Protein AF-A0A0F5VWF9-F1 (afdb_monomer_lite)

Radius of gyration: 14.31 Å; chains: 1; bounding box: 41×24×40 Å

Foldseek 3Di:
DEDEDPALQVLLVQVVVCVPPDYHYDDDPVQGLLLQQCVVQNADPVVRHTRHNPDDPVRVVLLVLLLVLCPVLLPPDDSVVSNLVSLLVCVVVVNRDLNNSLNNNSNVSRHRSSSVNVSVSNVVND

Secondary structure (DSSP, 8-state):
-EEE-SSHHHHHHHHHHTTTSPPEEE-BTTB--HHHHHHHT-EETTTTEEPP----HHHHHHHHHHHHTTTTTT-TTHHHHHHHHHHHHHHHTT---HHHHHHHHHHTT--HHHHHHHHHHHHTT-

Structure (mmCIF, N/CA/C/O backbone):
data_AF-A0A0F5VWF9-F1
#
_entry.id   AF-A0A0F5VWF9-F1
#
loop_
_atom_site.group_PDB
_atom_site.id
_atom_site.type_symbol
_atom_site.label_atom_id
_atom_site.label_alt_id
_atom_site.label_comp_id
_atom_site.label_asym_id
_atom_site.label_entity_id
_atom_site.label_seq_id
_atom_site.pdbx_PDB_ins_code
_atom_site.Cartn_x
_atom_site.Cartn_y
_atom_site.Cartn_z
_atom_site.occupancy
_atom_site.B_iso_or_equiv
_atom_site.auth_seq_id
_atom_site.auth_comp_id
_atom_site.auth_asym_id
_atom_site.auth_atom_id
_atom_site.pdbx_PDB_model_num
ATOM 1 N N . MET A 1 1 ? -7.585 -1.281 -23.521 1.00 43.75 1 MET A N 1
ATOM 2 C CA . MET A 1 1 ? -6.815 -2.538 -23.668 1.00 43.75 1 MET A CA 1
ATOM 3 C C . MET A 1 1 ? -7.131 -3.405 -22.459 1.00 43.75 1 MET A C 1
ATOM 5 O O . MET A 1 1 ? -7.103 -2.873 -21.358 1.00 43.75 1 MET A O 1
ATOM 9 N N . LEU A 1 2 ? -7.510 -4.672 -22.659 1.00 43.41 2 LEU A N 1
ATOM 10 C CA . LEU A 1 2 ? -7.753 -5.629 -21.571 1.00 43.41 2 LEU A CA 1
ATOM 11 C C . LEU A 1 2 ? -6.427 -6.332 -21.265 1.00 43.41 2 LEU A C 1
ATOM 13 O O . LEU A 1 2 ? -5.857 -6.940 -22.171 1.00 43.41 2 LEU A O 1
ATOM 17 N N . VAL A 1 3 ? -5.926 -6.230 -20.035 1.00 52.62 3 VAL A N 1
ATOM 18 C CA . VAL A 1 3 ? -4.694 -6.905 -19.610 1.00 52.62 3 VAL A CA 1
ATOM 19 C C . VAL A 1 3 ? -5.026 -7.817 -18.437 1.00 52.62 3 VAL A C 1
ATOM 21 O O . VAL A 1 3 ? -5.533 -7.377 -17.410 1.00 52.62 3 VAL A O 1
ATOM 24 N N . TYR A 1 4 ? -4.762 -9.111 -18.605 1.00 47.41 4 TYR A N 1
ATOM 25 C CA . TYR A 1 4 ? -4.790 -10.068 -17.505 1.00 47.41 4 TYR A CA 1
ATOM 26 C C . TYR A 1 4 ? -3.441 -10.000 -16.786 1.00 47.41 4 TYR A C 1
ATOM 28 O O . TYR A 1 4 ? -2.408 -10.278 -17.400 1.00 47.41 4 TYR A O 1
ATOM 36 N N . LEU A 1 5 ? -3.447 -9.593 -15.518 1.00 55.88 5 LEU A N 1
ATOM 37 C CA . LEU A 1 5 ? -2.240 -9.343 -14.736 1.00 55.88 5 LEU A CA 1
ATOM 38 C C . LEU A 1 5 ? -2.205 -10.281 -13.527 1.00 55.88 5 LEU A C 1
ATOM 40 O O . LEU A 1 5 ? -2.944 -10.068 -12.572 1.00 55.88 5 LEU A O 1
ATOM 44 N N . PRO A 1 6 ? -1.374 -11.335 -13.562 1.00 54.16 6 PRO A N 1
ATOM 45 C CA . PRO A 1 6 ? -1.244 -12.264 -12.448 1.00 54.16 6 PRO A CA 1
ATOM 46 C C . PRO A 1 6 ? -0.369 -11.733 -11.301 1.00 54.16 6 PRO A C 1
ATOM 48 O O . PRO A 1 6 ? -0.312 -12.402 -10.279 1.00 54.16 6 PRO A O 1
ATOM 51 N N . ASP A 1 7 ? 0.332 -10.599 -11.464 1.00 65.06 7 ASP A N 1
ATOM 52 C CA . ASP A 1 7 ? 1.187 -10.006 -10.428 1.00 65.06 7 ASP A CA 1
ATOM 53 C C . ASP A 1 7 ? 1.388 -8.479 -10.600 1.00 65.06 7 ASP A C 1
ATOM 55 O O . ASP A 1 7 ? 1.173 -7.906 -11.674 1.00 65.06 7 ASP A O 1
ATOM 59 N N . TYR A 1 8 ? 1.858 -7.812 -9.537 1.00 65.00 8 TYR A N 1
ATOM 60 C CA . TYR A 1 8 ? 2.136 -6.366 -9.522 1.00 65.00 8 TYR A CA 1
ATOM 61 C C . TYR A 1 8 ? 3.284 -5.923 -10.451 1.00 65.00 8 TYR A C 1
ATOM 63 O O . TYR A 1 8 ? 3.392 -4.741 -10.784 1.00 65.00 8 TYR A O 1
ATOM 71 N N . LYS A 1 9 ? 4.168 -6.834 -10.884 1.00 64.88 9 LYS A N 1
ATOM 72 C CA . LYS A 1 9 ? 5.299 -6.495 -11.762 1.00 64.88 9 LYS A CA 1
ATOM 73 C C . LYS A 1 9 ? 4.825 -6.226 -13.183 1.00 64.88 9 LYS A C 1
ATOM 75 O O . LYS A 1 9 ? 5.316 -5.301 -13.830 1.00 64.88 9 LYS A O 1
ATOM 80 N N . LEU A 1 10 ? 3.856 -7.003 -13.652 1.00 64.81 10 LEU A N 1
ATOM 81 C CA . LEU A 1 10 ? 3.247 -6.828 -14.966 1.00 64.81 10 LEU A CA 1
ATO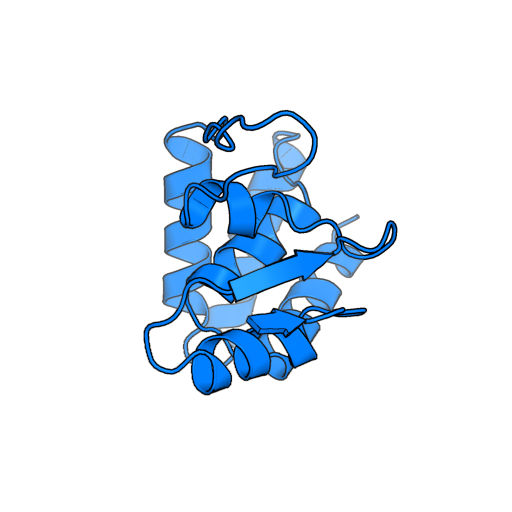M 82 C C . LEU A 1 10 ? 2.323 -5.597 -15.016 1.00 64.81 10 LEU A C 1
ATOM 84 O O . LEU A 1 10 ? 2.110 -5.028 -16.085 1.00 64.81 10 LEU A O 1
ATOM 88 N N . MET A 1 11 ? 1.829 -5.141 -13.865 1.00 67.06 11 MET A N 1
ATOM 89 C CA . MET A 1 11 ? 0.929 -3.993 -13.752 1.00 67.06 11 MET A CA 1
ATOM 90 C C . MET A 1 11 ? 1.596 -2.656 -14.087 1.00 67.06 11 MET A C 1
ATOM 92 O O . MET A 1 11 ? 1.055 -1.874 -14.869 1.00 67.06 11 MET A O 1
ATOM 96 N N . GLY A 1 12 ? 2.820 -2.428 -13.597 1.00 63.56 12 GLY A N 1
ATOM 97 C CA . GLY A 1 12 ? 3.608 -1.256 -13.998 1.00 63.56 12 GLY A CA 1
ATOM 98 C C . GLY A 1 12 ? 3.835 -1.205 -15.515 1.00 63.56 12 GLY A C 1
ATOM 99 O O . GLY A 1 12 ? 3.697 -0.152 -16.131 1.00 63.56 12 GLY A O 1
ATOM 100 N N . MET A 1 13 ? 4.076 -2.364 -16.140 1.00 64.19 13 MET A N 1
ATOM 101 C CA . MET A 1 13 ? 4.223 -2.456 -17.596 1.00 64.19 13 MET A CA 1
ATOM 102 C C . MET A 1 13 ? 2.913 -2.150 -18.330 1.00 64.19 13 MET A C 1
ATOM 104 O O . MET A 1 13 ? 2.925 -1.428 -19.323 1.00 64.19 13 MET A O 1
ATOM 108 N N . ALA A 1 14 ? 1.777 -2.673 -17.860 1.00 64.56 14 ALA A N 1
ATOM 109 C CA . ALA A 1 14 ? 0.476 -2.441 -18.488 1.00 64.56 14 ALA A CA 1
ATOM 110 C C . ALA A 1 14 ? 0.089 -0.955 -18.509 1.00 64.56 14 ALA A C 1
ATOM 112 O O . ALA A 1 14 ? -0.427 -0.475 -19.522 1.00 64.56 14 ALA A O 1
ATOM 113 N N . ALA A 1 15 ? 0.386 -0.225 -17.430 1.00 64.38 15 ALA A N 1
ATOM 114 C CA . ALA A 1 15 ? 0.163 1.215 -17.352 1.00 64.38 15 ALA A CA 1
ATOM 115 C C . ALA A 1 15 ? 0.987 1.988 -18.400 1.00 64.38 15 ALA A C 1
ATOM 117 O O . ALA A 1 15 ? 0.454 2.884 -19.058 1.00 64.38 15 ALA A O 1
ATOM 118 N N . ASP A 1 16 ? 2.250 1.609 -18.610 1.00 65.25 16 ASP A N 1
ATOM 119 C CA . ASP A 1 16 ? 3.112 2.220 -19.629 1.00 65.25 16 ASP A CA 1
ATOM 120 C C . ASP A 1 16 ? 2.653 1.875 -21.060 1.00 65.25 16 ASP A C 1
ATOM 122 O O . ASP A 1 16 ? 2.650 2.735 -21.945 1.00 65.25 16 ASP A O 1
ATOM 126 N N . TYR A 1 17 ? 2.186 0.642 -21.294 1.00 62.56 17 TYR A N 1
ATOM 127 C CA . TYR A 1 17 ? 1.664 0.209 -22.597 1.00 62.56 17 TYR A CA 1
ATOM 128 C C . TYR A 1 17 ? 0.315 0.831 -22.968 1.00 62.56 17 TYR A C 1
ATOM 130 O O . TYR A 1 17 ? -0.008 0.914 -24.153 1.00 62.56 17 TYR A O 1
ATOM 138 N N . ALA A 1 18 ? -0.476 1.281 -21.992 1.00 61.12 18 ALA A N 1
ATOM 139 C CA . ALA A 1 18 ? -1.804 1.822 -22.254 1.00 61.12 18 ALA A CA 1
ATOM 140 C C . ALA A 1 18 ? -1.782 3.160 -23.023 1.00 61.12 18 ALA A C 1
ATOM 142 O O . ALA A 1 18 ? -2.813 3.527 -23.585 1.00 61.12 18 ALA A O 1
ATOM 143 N N . GLN A 1 19 ? -0.643 3.873 -23.084 1.00 59.06 19 GLN A N 1
ATOM 144 C CA . GLN A 1 19 ? -0.418 5.088 -23.898 1.00 59.06 19 GLN A CA 1
ATOM 145 C C . GLN A 1 19 ? -1.596 6.096 -23.892 1.00 59.06 19 GLN A C 1
ATOM 147 O O . GLN A 1 19 ? -1.948 6.667 -24.921 1.00 59.06 19 GLN A O 1
ATOM 152 N N . GLY A 1 20 ? -2.237 6.309 -22.736 1.00 55.75 20 GLY A N 1
ATOM 153 C CA . GLY A 1 20 ? -3.373 7.236 -22.585 1.00 55.75 20 GLY A CA 1
ATOM 154 C C . GLY A 1 20 ? -4.772 6.627 -22.772 1.00 55.75 20 GLY A C 1
ATOM 155 O O . GLY A 1 20 ? -5.766 7.336 -22.648 1.00 55.75 20 GLY A O 1
ATOM 156 N N . SER A 1 21 ? -4.877 5.322 -23.021 1.00 56.50 21 SER A N 1
ATOM 157 C CA . SER A 1 21 ? -6.134 4.564 -22.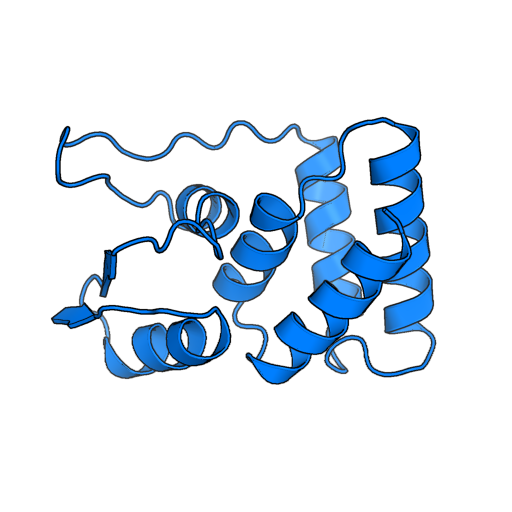953 1.00 56.50 21 SER A CA 1
ATOM 158 C C . SER A 1 21 ? -6.419 4.105 -21.519 1.00 56.50 21 SER A C 1
ATOM 160 O O . SER A 1 21 ? -5.484 3.848 -20.765 1.00 56.50 21 SER A O 1
ATOM 162 N N . SER A 1 22 ? -7.690 3.917 -21.139 1.00 60.03 22 SER A N 1
ATOM 163 C CA . SER A 1 22 ? -8.021 3.287 -19.849 1.00 60.03 22 SER A CA 1
ATOM 164 C C . SER A 1 22 ? -7.596 1.808 -19.845 1.00 60.03 22 SER A C 1
ATOM 166 O O . SER A 1 22 ? -8.089 1.036 -20.685 1.00 60.03 22 SER A O 1
ATOM 168 N N . PRO A 1 23 ? -6.690 1.390 -18.941 1.00 65.00 23 PRO A N 1
ATOM 169 C CA . PRO A 1 23 ? -6.404 -0.021 -18.729 1.00 65.00 23 PRO A CA 1
ATOM 170 C C . PRO A 1 23 ? -7.627 -0.700 -18.103 1.00 65.00 23 PRO A C 1
ATOM 172 O O . PRO A 1 23 ? -8.358 -0.097 -17.317 1.00 65.00 23 PRO A O 1
ATOM 175 N N . VAL A 1 24 ? -7.866 -1.952 -18.484 1.00 60.78 24 VAL A N 1
ATOM 176 C CA . VAL A 1 24 ? -8.850 -2.820 -17.832 1.00 60.78 24 VAL A CA 1
ATOM 177 C C . VAL A 1 24 ? -8.101 -4.024 -17.298 1.00 60.78 24 VAL A C 1
ATOM 179 O O . VAL A 1 24 ? -7.417 -4.705 -18.065 1.00 60.78 24 VAL A O 1
ATOM 182 N N . GLU A 1 25 ? -8.250 -4.272 -16.003 1.0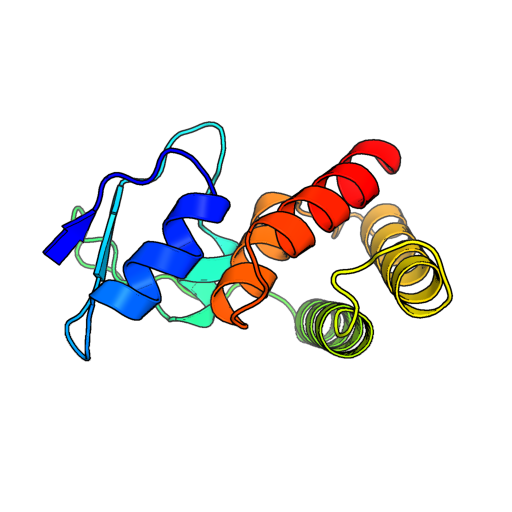0 65.06 25 GLU A N 1
ATOM 183 C CA . GLU A 1 25 ? -7.487 -5.278 -15.274 1.00 65.06 25 GLU A CA 1
ATOM 184 C C . GLU A 1 25 ? -8.421 -6.338 -14.693 1.00 65.06 25 GLU A C 1
ATOM 186 O O . GLU A 1 25 ? -9.540 -6.046 -14.263 1.00 65.06 25 GLU A O 1
ATOM 191 N N . VAL A 1 26 ? -7.961 -7.586 -14.718 1.00 62.81 26 VAL A N 1
ATOM 192 C CA . VAL A 1 26 ? -8.650 -8.719 -14.099 1.00 62.81 26 VAL A CA 1
ATOM 193 C C . VAL A 1 26 ? -7.859 -9.107 -12.861 1.00 62.81 26 VAL A C 1
ATOM 195 O O . VAL A 1 26 ? -6.726 -9.568 -12.972 1.00 62.81 26 VAL A O 1
ATOM 198 N N . GLU A 1 27 ? -8.465 -8.900 -11.697 1.00 62.06 27 GLU A N 1
ATOM 199 C CA . GLU A 1 27 ? -7.873 -9.213 -10.400 1.00 62.06 27 GLU A CA 1
ATOM 200 C C . GLU A 1 27 ? -7.709 -10.730 -10.226 1.00 62.06 27 GLU A C 1
ATOM 202 O O . GLU A 1 27 ? -8.645 -11.509 -10.434 1.00 62.06 27 GLU A O 1
ATOM 207 N N . HIS A 1 28 ? -6.514 -11.155 -9.819 1.00 64.12 28 HIS A N 1
ATOM 208 C CA . HIS A 1 28 ? -6.265 -12.520 -9.377 1.00 64.12 28 HIS A CA 1
ATOM 209 C C . HIS A 1 28 ? -6.373 -12.591 -7.848 1.00 64.12 28 HIS A C 1
ATOM 211 O O . HIS A 1 28 ? -5.903 -11.706 -7.141 1.00 64.12 28 HIS A O 1
ATOM 217 N N . ARG A 1 29 ? -6.948 -13.677 -7.311 1.00 61.03 29 ARG A N 1
ATOM 218 C CA . ARG A 1 29 ? -7.252 -13.822 -5.870 1.00 61.03 29 ARG A CA 1
ATOM 219 C C . ARG A 1 29 ? -6.044 -13.615 -4.944 1.00 61.03 29 ARG A C 1
ATOM 221 O O . ARG A 1 29 ? -6.225 -13.254 -3.787 1.00 61.03 29 ARG A O 1
ATOM 228 N N . MET A 1 30 ? -4.843 -13.910 -5.435 1.00 61.28 30 MET A N 1
ATOM 229 C CA . MET A 1 30 ? -3.602 -13.840 -4.655 1.00 61.28 30 MET A CA 1
ATOM 230 C C . MET A 1 30 ? -2.983 -12.440 -4.610 1.00 61.28 30 MET A C 1
ATOM 232 O O . MET A 1 30 ? -2.194 -12.171 -3.707 1.00 61.28 30 MET A O 1
ATOM 236 N N . ASP A 1 31 ? -3.374 -11.549 -5.521 1.00 66.88 31 ASP A N 1
ATOM 237 C CA . ASP A 1 31 ? -2.800 -10.211 -5.654 1.00 66.88 31 ASP A CA 1
ATOM 238 C C . ASP A 1 31 ? -3.932 -9.190 -5.790 1.00 66.88 31 ASP A C 1
ATOM 240 O O . ASP A 1 31 ? -4.184 -8.679 -6.885 1.00 66.88 31 ASP A O 1
ATOM 244 N N . PRO A 1 32 ? -4.667 -8.920 -4.692 1.00 74.00 32 PRO A N 1
ATOM 245 C CA . PRO A 1 32 ? -5.796 -8.017 -4.758 1.00 74.00 32 PRO A CA 1
ATOM 246 C C . PRO A 1 32 ? -5.336 -6.602 -5.119 1.00 74.00 32 PRO A C 1
ATOM 248 O O . PRO A 1 32 ? -4.337 -6.092 -4.600 1.00 74.00 32 PRO A O 1
ATOM 251 N N . LEU A 1 33 ? -6.078 -5.946 -6.004 1.00 80.00 33 LEU A N 1
ATOM 252 C CA . LEU A 1 33 ? -5.718 -4.649 -6.584 1.00 80.00 33 LEU A CA 1
ATOM 253 C C . LEU A 1 33 ? -6.436 -3.483 -5.902 1.00 80.00 33 LEU A C 1
ATOM 255 O O . LEU A 1 33 ? -6.421 -2.361 -6.405 1.00 80.00 33 LEU A O 1
ATOM 259 N N . ILE A 1 34 ? -7.044 -3.727 -4.739 1.00 88.12 34 ILE A N 1
ATOM 260 C CA . ILE A 1 34 ? -7.895 -2.758 -4.046 1.00 88.12 34 ILE A CA 1
ATOM 261 C C . ILE A 1 34 ? -7.183 -1.429 -3.760 1.00 88.12 34 ILE A C 1
ATOM 263 O O . ILE A 1 34 ? -7.750 -0.371 -4.020 1.00 88.12 34 ILE A O 1
ATOM 267 N N . GLY A 1 35 ? -5.915 -1.464 -3.334 1.00 89.44 35 GLY A N 1
ATOM 268 C CA . GLY A 1 35 ? -5.133 -0.252 -3.082 1.00 89.44 35 GLY A CA 1
ATOM 269 C C . GLY A 1 35 ? -4.905 0.590 -4.334 1.00 89.44 35 GLY A C 1
ATOM 270 O O . GLY A 1 35 ? -4.993 1.811 -4.282 1.00 89.44 35 GLY A O 1
ATOM 271 N N . TRP A 1 36 ? -4.666 -0.053 -5.480 1.00 90.25 36 TRP A N 1
ATOM 272 C CA . TRP A 1 36 ? -4.552 0.658 -6.752 1.00 90.25 36 TRP A CA 1
ATOM 273 C C . TRP A 1 36 ? -5.905 1.195 -7.203 1.00 90.25 36 TRP A C 1
ATOM 275 O O . TRP A 1 36 ? -6.011 2.348 -7.609 1.00 90.25 36 TRP A O 1
ATOM 285 N N . ALA A 1 37 ? -6.946 0.368 -7.094 1.00 89.62 37 ALA A N 1
ATOM 286 C CA . ALA A 1 37 ? -8.293 0.724 -7.499 1.00 89.62 37 ALA A CA 1
ATOM 287 C C . ALA A 1 37 ? -8.811 1.951 -6.732 1.00 89.62 37 ALA A C 1
ATOM 289 O O . ALA A 1 37 ? -9.453 2.806 -7.338 1.00 89.62 37 ALA A O 1
ATOM 290 N N . MET A 1 38 ? -8.490 2.063 -5.438 1.00 93.00 38 MET A N 1
ATOM 291 C CA . MET A 1 38 ? -8.757 3.255 -4.629 1.00 93.00 38 MET A CA 1
ATOM 292 C C . MET A 1 38 ? -7.980 4.478 -5.137 1.00 93.00 38 MET A C 1
ATOM 294 O O . MET A 1 38 ? -8.584 5.524 -5.347 1.00 93.00 38 MET A O 1
ATOM 298 N N . GLU A 1 39 ? -6.674 4.347 -5.399 1.00 92.44 39 GLU A N 1
ATOM 299 C CA . GLU A 1 39 ? -5.830 5.458 -5.880 1.00 92.44 39 GLU A CA 1
ATOM 300 C C . GLU A 1 39 ? -6.276 6.032 -7.228 1.00 92.44 39 GLU A C 1
ATOM 302 O O . GLU A 1 39 ? -6.253 7.246 -7.422 1.00 92.44 39 GLU A O 1
ATOM 307 N N . VAL A 1 40 ? -6.671 5.178 -8.178 1.00 86.31 40 VAL A N 1
ATOM 308 C CA . VAL A 1 40 ? -7.047 5.629 -9.530 1.00 86.31 40 VAL A CA 1
ATOM 309 C C . VAL A 1 40 ? -8.553 5.826 -9.710 1.00 86.31 40 VAL A C 1
ATOM 311 O O . VAL A 1 40 ? -8.994 6.172 -10.807 1.00 86.31 40 VAL A O 1
ATOM 314 N N . GLY A 1 41 ? -9.356 5.576 -8.669 1.00 87.25 41 GLY A N 1
ATOM 315 C CA . GLY A 1 41 ? -10.818 5.580 -8.760 1.00 87.25 41 GLY A CA 1
ATOM 316 C C . GLY A 1 41 ? -11.341 4.580 -9.796 1.00 87.25 41 GLY A C 1
ATOM 317 O O . GLY A 1 41 ? -12.250 4.899 -10.572 1.00 87.25 41 GLY A O 1
ATOM 318 N N . ALA A 1 42 ? -10.729 3.391 -9.856 1.00 85.38 42 ALA A N 1
ATOM 319 C CA . ALA A 1 42 ? -11.022 2.381 -10.867 1.00 85.38 42 ALA A CA 1
ATOM 320 C C . ALA A 1 42 ? -12.511 2.023 -10.871 1.00 85.38 42 ALA A C 1
ATOM 322 O O . ALA A 1 42 ? -13.166 1.980 -9.832 1.00 85.38 42 ALA A O 1
ATOM 323 N N . ARG A 1 43 ? -13.059 1.744 -12.055 1.00 84.56 43 ARG A N 1
ATOM 324 C CA . ARG A 1 43 ? -14.452 1.314 -12.201 1.00 84.56 43 ARG A CA 1
ATOM 325 C C . ARG A 1 43 ? -14.532 -0.201 -12.306 1.00 84.56 43 ARG A C 1
ATOM 327 O O . ARG A 1 43 ? -13.963 -0.789 -13.223 1.00 84.56 43 ARG A O 1
ATOM 334 N N . ASN A 1 44 ? -15.310 -0.817 -11.426 1.00 80.88 44 ASN A N 1
ATOM 335 C CA . ASN A 1 44 ? -15.702 -2.209 -11.552 1.00 80.88 44 ASN A CA 1
ATOM 336 C C . ASN A 1 44 ? -16.708 -2.347 -12.703 1.00 80.88 44 ASN A C 1
ATOM 338 O O . ASN A 1 44 ? -17.829 -1.848 -12.629 1.00 80.88 44 ASN A O 1
ATOM 342 N N . LEU A 1 45 ? -16.313 -3.033 -13.775 1.00 80.56 45 LEU A N 1
ATOM 343 C CA . LEU A 1 45 ? -17.134 -3.170 -14.981 1.00 80.56 45 LEU A CA 1
ATOM 344 C C . LEU A 1 45 ? -18.279 -4.184 -14.845 1.00 80.56 45 LEU A C 1
ATOM 346 O O . LEU A 1 45 ? -19.198 -4.151 -15.657 1.00 80.56 45 LEU A O 1
ATOM 350 N N . LEU A 1 46 ? -18.247 -5.067 -13.840 1.00 80.81 46 LEU A N 1
ATOM 351 C CA . LEU A 1 46 ? -19.311 -6.053 -13.618 1.00 80.81 46 LEU A CA 1
ATOM 352 C C . LEU A 1 46 ? -20.560 -5.413 -13.008 1.00 80.81 46 LEU A C 1
ATOM 354 O O . LEU A 1 46 ? -21.676 -5.796 -13.345 1.00 80.81 46 LEU A O 1
ATOM 358 N N . ILE A 1 47 ? -20.359 -4.438 -12.120 1.00 83.50 47 ILE A N 1
ATOM 359 C CA . ILE A 1 47 ? -21.436 -3.741 -11.400 1.00 83.50 47 ILE A CA 1
ATOM 360 C C . ILE A 1 47 ? -21.556 -2.260 -11.789 1.00 83.50 47 ILE A C 1
ATOM 362 O O . ILE A 1 47 ? -22.493 -1.589 -11.376 1.00 83.50 47 ILE A O 1
ATOM 366 N N . ASN A 1 48 ? -20.645 -1.762 -12.632 1.00 83.19 48 ASN A N 1
ATOM 367 C CA . ASN A 1 48 ? -20.572 -0.379 -13.109 1.00 83.19 48 ASN A CA 1
ATOM 368 C C . ASN A 1 48 ? -20.440 0.672 -11.986 1.00 83.19 48 ASN A C 1
ATOM 370 O O . ASN A 1 48 ? -20.915 1.800 -12.116 1.00 83.19 48 ASN A O 1
ATOM 374 N N . GLU A 1 49 ? -19.749 0.317 -10.904 1.00 87.94 49 GLU A N 1
ATOM 375 C CA . GLU A 1 49 ? -19.481 1.204 -9.768 1.00 87.94 49 GLU A CA 1
ATOM 376 C C . GLU A 1 49 ? -17.999 1.572 -9.702 1.00 87.94 49 GLU A C 1
ATOM 378 O O . GLU A 1 49 ? -17.125 0.772 -10.041 1.00 87.94 49 GLU A O 1
ATOM 383 N N . SER A 1 50 ? -17.708 2.801 -9.282 1.00 88.94 50 SER A N 1
ATOM 384 C CA . SER A 1 50 ? -16.340 3.237 -9.004 1.00 88.94 50 SER A CA 1
ATOM 385 C C . SER A 1 50 ? -15.913 2.790 -7.610 1.00 88.94 50 SER A C 1
ATOM 387 O O . SER A 1 50 ? -16.694 2.876 -6.663 1.00 88.94 50 SER A O 1
ATOM 389 N N . THR A 1 51 ? -14.665 2.351 -7.482 1.00 89.81 51 THR A N 1
ATOM 390 C CA . THR A 1 51 ? -14.059 2.021 -6.196 1.00 89.81 51 THR A CA 1
ATOM 391 C C . THR A 1 51 ? -13.974 3.277 -5.341 1.00 89.81 51 THR A C 1
ATOM 393 O O . THR A 1 51 ? -13.385 4.281 -5.741 1.00 89.81 51 THR A O 1
ATOM 396 N N . VAL A 1 52 ? -14.584 3.213 -4.160 1.00 91.75 52 VAL A N 1
ATOM 397 C CA . VAL A 1 52 ? -14.515 4.271 -3.153 1.00 91.75 52 VAL A CA 1
ATOM 398 C C . VAL A 1 52 ? -13.219 4.115 -2.370 1.00 91.75 52 VAL A C 1
ATOM 400 O O . VAL A 1 52 ? -12.880 3.010 -1.946 1.00 91.75 52 VAL A O 1
ATOM 403 N N . ASP A 1 53 ? -12.512 5.221 -2.152 1.00 93.12 53 ASP A N 1
ATOM 404 C CA . ASP A 1 53 ? -11.395 5.240 -1.216 1.00 93.12 53 ASP A CA 1
ATOM 405 C C . ASP A 1 53 ? -11.928 5.200 0.220 1.00 93.12 53 ASP A C 1
ATOM 407 O O . ASP A 1 53 ? -12.592 6.131 0.679 1.00 93.12 53 ASP A O 1
ATOM 411 N N . THR A 1 54 ? -11.677 4.094 0.917 1.00 94.38 54 THR A N 1
ATOM 412 C CA . THR A 1 54 ? -12.109 3.894 2.306 1.00 94.38 54 THR A CA 1
ATOM 413 C C . THR A 1 54 ? -10.996 4.169 3.312 1.00 94.38 54 THR A C 1
ATOM 415 O O . THR A 1 54 ? -11.201 3.950 4.506 1.00 94.38 54 THR A O 1
ATOM 418 N N . ARG A 1 55 ? -9.816 4.607 2.855 1.00 95.00 55 ARG A N 1
ATOM 419 C CA . ARG A 1 55 ? -8.666 4.859 3.724 1.00 95.00 55 ARG A CA 1
ATOM 420 C C . ARG A 1 55 ? -8.860 6.148 4.506 1.00 95.00 55 ARG A C 1
ATOM 422 O O . ARG A 1 55 ? -9.337 7.167 4.011 1.00 95.00 55 ARG A O 1
ATOM 429 N N . THR A 1 56 ? -8.457 6.100 5.760 1.00 95.94 56 THR A N 1
ATOM 430 C CA . THR A 1 56 ? -8.436 7.244 6.664 1.00 95.94 56 THR A CA 1
ATOM 431 C C . THR A 1 56 ? -7.311 8.214 6.303 1.00 95.94 56 THR A C 1
ATOM 433 O O . THR A 1 56 ? -6.325 7.860 5.656 1.00 95.94 56 THR A O 1
ATOM 436 N N . ALA A 1 57 ? -7.412 9.457 6.778 1.00 95.75 57 ALA A N 1
ATOM 437 C CA . ALA A 1 57 ? -6.370 10.460 6.555 1.00 95.75 57 ALA A CA 1
ATOM 438 C C . ALA A 1 57 ? -4.999 10.046 7.131 1.00 95.75 57 ALA A C 1
ATOM 440 O O . ALA A 1 57 ? -3.962 10.384 6.557 1.00 95.75 57 ALA A O 1
ATOM 441 N N . SER A 1 58 ? -4.980 9.300 8.243 1.00 95.00 58 SER A N 1
ATOM 442 C CA . SER A 1 58 ? -3.742 8.756 8.812 1.00 95.00 58 SER A CA 1
ATOM 443 C C . SER A 1 58 ? -3.140 7.675 7.919 1.00 95.00 58 SER A C 1
ATOM 445 O O . SER A 1 58 ? -1.950 7.729 7.642 1.00 95.00 58 SER A O 1
ATOM 447 N N . GLU A 1 59 ? -3.947 6.751 7.389 1.00 96.38 59 GLU A N 1
ATOM 448 C CA . GLU A 1 59 ? -3.467 5.742 6.432 1.00 96.38 59 GLU A CA 1
ATOM 449 C C . GLU A 1 59 ? -2.907 6.382 5.163 1.00 96.38 59 GLU A C 1
ATOM 451 O O . GLU A 1 59 ? -1.843 5.984 4.702 1.00 96.38 59 GLU A O 1
ATOM 456 N N . LEU A 1 60 ? -3.566 7.412 4.625 1.00 97.25 60 LEU A N 1
ATOM 457 C CA . LEU A 1 60 ? -3.046 8.152 3.472 1.00 97.25 60 LEU A CA 1
ATOM 458 C C . LEU A 1 60 ? -1.709 8.841 3.785 1.00 97.25 60 LEU A C 1
ATOM 460 O O . LEU A 1 60 ? -0.803 8.828 2.954 1.00 97.25 60 LEU A O 1
ATOM 464 N N . THR A 1 61 ? -1.563 9.400 4.990 1.00 97.94 61 THR A N 1
ATOM 465 C CA . THR A 1 61 ? -0.305 10.018 5.441 1.00 97.94 61 THR A CA 1
ATOM 466 C C . THR A 1 61 ? 0.818 8.984 5.545 1.00 97.94 61 THR A C 1
ATOM 468 O O . THR A 1 61 ? 1.923 9.226 5.059 1.00 97.94 61 THR A O 1
ATOM 471 N N . ASP A 1 62 ? 0.532 7.815 6.118 1.00 97.94 62 ASP A N 1
ATOM 472 C CA . ASP A 1 62 ? 1.497 6.719 6.242 1.00 97.94 62 ASP A CA 1
ATOM 473 C C . ASP A 1 62 ? 1.918 6.179 4.869 1.00 97.94 62 ASP A C 1
ATOM 475 O O . ASP A 1 62 ? 3.104 5.967 4.612 1.00 97.94 62 ASP A O 1
ATOM 479 N N . LEU A 1 63 ? 0.960 6.004 3.953 1.00 97.88 63 LEU A N 1
ATOM 480 C CA . LEU A 1 63 ? 1.219 5.563 2.582 1.00 97.88 63 LEU A CA 1
ATOM 481 C C . LEU A 1 63 ? 2.077 6.572 1.812 1.00 97.88 63 LEU A C 1
ATOM 483 O O . LEU A 1 63 ? 2.997 6.173 1.097 1.00 97.88 63 LEU A O 1
ATOM 487 N N . GLU A 1 64 ? 1.828 7.871 1.975 1.00 97.94 64 GLU A N 1
ATOM 488 C CA . GLU A 1 64 ? 2.655 8.911 1.360 1.00 97.94 64 GLU A CA 1
ATOM 489 C C . GLU A 1 64 ? 4.074 8.924 1.944 1.00 97.94 64 GLU A C 1
ATOM 491 O O . GLU A 1 64 ? 5.057 9.056 1.213 1.00 97.94 64 GLU A O 1
ATOM 496 N N . PHE A 1 65 ? 4.211 8.697 3.252 1.00 97.75 65 PHE A N 1
ATOM 497 C CA . PHE A 1 65 ? 5.518 8.558 3.885 1.00 97.75 65 PHE A CA 1
ATOM 498 C C . PHE A 1 65 ? 6.283 7.335 3.356 1.00 97.75 65 PHE A C 1
ATOM 500 O O . PHE A 1 65 ? 7.472 7.436 3.036 1.00 97.75 65 PHE A O 1
ATOM 507 N N . ILE A 1 66 ? 5.613 6.190 3.207 1.00 97.62 66 ILE A N 1
ATOM 508 C CA . ILE A 1 66 ? 6.193 4.979 2.607 1.00 97.62 66 ILE A CA 1
ATOM 509 C C . ILE A 1 66 ? 6.625 5.254 1.162 1.00 97.62 66 ILE A C 1
ATOM 511 O O . ILE A 1 66 ? 7.742 4.887 0.789 1.00 97.62 66 ILE A O 1
ATOM 515 N N . HIS A 1 67 ? 5.790 5.945 0.377 1.00 97.31 67 HIS A N 1
ATOM 516 C CA . HIS A 1 67 ? 6.101 6.349 -0.994 1.00 97.31 67 HIS A CA 1
ATOM 517 C C . HIS A 1 67 ? 7.369 7.208 -1.065 1.00 97.31 67 HIS A C 1
ATOM 519 O O . HIS A 1 67 ? 8.288 6.870 -1.814 1.00 97.31 67 HIS A O 1
ATOM 525 N N . ALA A 1 68 ? 7.455 8.263 -0.249 1.00 95.88 68 ALA A N 1
ATOM 526 C CA . ALA A 1 68 ? 8.594 9.181 -0.224 1.00 95.88 68 ALA A CA 1
ATOM 527 C C . ALA A 1 68 ? 9.914 8.493 0.175 1.00 95.88 68 ALA A C 1
ATOM 529 O O . ALA A 1 68 ? 10.991 8.881 -0.281 1.00 95.88 68 ALA A O 1
ATOM 530 N N . ASN A 1 69 ?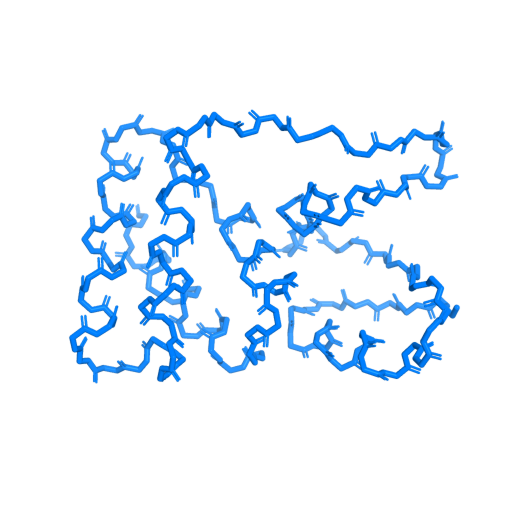 9.840 7.441 0.997 1.00 95.94 69 ASN A N 1
ATOM 531 C CA . ASN A 1 69 ? 10.994 6.629 1.392 1.00 95.94 69 ASN A CA 1
ATOM 532 C C . ASN A 1 69 ? 11.309 5.483 0.406 1.00 95.94 69 ASN A C 1
ATOM 534 O O . ASN A 1 69 ? 12.280 4.754 0.607 1.00 95.94 69 ASN A O 1
ATOM 538 N N . GLY A 1 70 ? 10.534 5.338 -0.673 1.00 92.25 70 GLY A N 1
ATOM 539 C CA . GLY A 1 70 ? 10.676 4.286 -1.682 1.00 92.25 70 GLY A CA 1
ATOM 540 C C . GLY A 1 70 ? 11.597 4.615 -2.858 1.00 92.25 70 GLY A C 1
ATOM 541 O O . GLY A 1 70 ? 11.694 3.814 -3.782 1.00 92.25 70 GLY A O 1
ATOM 542 N N . ASN A 1 71 ? 12.290 5.759 -2.861 1.00 87.94 71 ASN A N 1
ATOM 543 C CA . ASN A 1 71 ? 13.095 6.221 -4.010 1.00 87.94 71 ASN A CA 1
ATOM 544 C C . ASN A 1 71 ? 14.196 5.238 -4.454 1.00 87.94 71 ASN A C 1
ATOM 546 O O . ASN A 1 71 ? 14.605 5.243 -5.611 1.00 87.94 71 ASN A O 1
ATOM 550 N N . ASN A 1 72 ? 14.682 4.390 -3.544 1.00 88.25 72 ASN A N 1
ATOM 551 C CA . ASN A 1 72 ? 15.657 3.333 -3.829 1.00 88.25 72 ASN A CA 1
ATOM 552 C C . ASN A 1 72 ? 15.007 1.941 -3.980 1.00 88.25 72 ASN A C 1
ATOM 554 O O . ASN A 1 72 ? 15.689 0.925 -3.855 1.00 88.25 72 ASN A O 1
ATOM 558 N N . GLY A 1 73 ? 13.687 1.889 -4.167 1.00 90.94 73 GLY A N 1
ATOM 559 C CA . GLY A 1 73 ? 12.900 0.662 -4.224 1.00 90.94 73 GLY A CA 1
ATOM 560 C C . GLY A 1 73 ? 12.826 -0.106 -2.907 1.00 90.94 73 GLY A C 1
ATOM 561 O O . GLY A 1 73 ? 12.723 -1.329 -2.932 1.00 90.94 73 GLY A O 1
ATOM 562 N N . TRP A 1 74 ? 12.940 0.590 -1.770 1.00 94.44 74 TRP A N 1
ATOM 563 C CA . TRP A 1 74 ? 13.045 -0.013 -0.435 1.00 94.44 74 TRP A CA 1
ATOM 564 C C . TRP A 1 74 ? 14.163 -1.063 -0.334 1.00 94.44 74 TRP A C 1
ATOM 566 O O . TRP A 1 74 ? 14.083 -2.013 0.445 1.00 94.44 74 TRP A O 1
ATOM 576 N N . ALA A 1 75 ? 15.238 -0.879 -1.106 1.00 90.31 75 ALA A N 1
ATOM 577 C CA . ALA A 1 75 ? 16.472 -1.619 -0.911 1.00 90.31 75 ALA A CA 1
ATOM 578 C C . ALA A 1 75 ? 17.088 -1.279 0.456 1.00 90.31 75 ALA A C 1
ATOM 580 O O . ALA A 1 75 ? 16.878 -0.186 0.996 1.00 90.31 75 ALA A O 1
ATOM 581 N N . ARG A 1 76 ? 17.892 -2.211 0.984 1.00 88.44 76 ARG A N 1
ATOM 582 C CA . ARG A 1 76 ? 18.511 -2.116 2.313 1.00 88.44 76 ARG A CA 1
ATOM 583 C C . ARG A 1 76 ? 19.117 -0.740 2.582 1.00 88.44 76 ARG A C 1
ATOM 585 O O . ARG A 1 76 ? 19.990 -0.286 1.844 1.00 88.44 76 ARG A O 1
ATOM 592 N N . GLY A 1 77 ? 18.692 -0.125 3.682 1.00 89.94 77 GLY A N 1
ATOM 593 C CA . GLY A 1 77 ? 19.168 1.175 4.138 1.00 89.94 77 GLY A CA 1
ATOM 594 C C . GLY A 1 77 ? 18.039 2.048 4.676 1.00 89.94 77 GLY A C 1
ATOM 595 O O . GLY A 1 77 ? 16.925 1.585 4.904 1.00 89.94 77 GLY A O 1
ATOM 596 N N . PHE A 1 78 ? 18.334 3.340 4.823 1.00 88.50 78 PHE A N 1
ATOM 597 C CA . PHE A 1 78 ? 17.490 4.295 5.543 1.00 88.50 78 PHE A CA 1
ATOM 598 C C . PHE A 1 78 ? 16.028 4.343 5.068 1.00 88.50 78 PHE A C 1
ATOM 600 O O . PHE A 1 78 ? 15.126 4.364 5.899 1.00 88.50 78 PHE A O 1
ATOM 607 N N . GLY A 1 79 ? 15.785 4.333 3.752 1.00 90.00 79 GLY A N 1
ATOM 608 C CA . GLY A 1 79 ? 14.423 4.359 3.203 1.00 90.00 79 GLY A CA 1
ATOM 609 C C . GLY A 1 79 ? 13.614 3.109 3.561 1.00 90.00 79 GLY A C 1
ATOM 610 O O . GLY A 1 79 ? 12.459 3.212 3.970 1.00 90.00 79 GLY A O 1
ATOM 611 N N . GLN A 1 80 ? 14.241 1.928 3.498 1.00 93.81 80 GLN A N 1
ATOM 612 C CA . GLN A 1 80 ? 13.609 0.683 3.936 1.00 93.81 80 GLN A CA 1
ATOM 613 C C . GLN A 1 80 ? 13.342 0.695 5.442 1.00 93.81 80 GLN A C 1
ATOM 615 O O . GLN A 1 80 ? 12.251 0.318 5.854 1.00 93.81 80 GLN A O 1
ATOM 620 N N . ASP A 1 81 ? 14.307 1.136 6.253 1.00 94.81 81 ASP A N 1
ATOM 621 C CA . ASP A 1 81 ? 14.166 1.158 7.713 1.00 94.81 81 ASP A CA 1
ATOM 622 C C . ASP A 1 81 ? 12.998 2.063 8.136 1.00 94.81 81 ASP A C 1
ATOM 624 O O . ASP A 1 81 ? 12.122 1.640 8.888 1.00 94.81 81 ASP A O 1
ATOM 628 N N . ARG A 1 82 ? 12.913 3.270 7.560 1.00 95.38 82 ARG A N 1
ATOM 629 C CA . ARG A 1 82 ? 11.811 4.212 7.806 1.00 95.38 82 ARG A CA 1
ATOM 630 C C . ARG A 1 82 ? 10.460 3.661 7.365 1.00 95.38 82 ARG A C 1
ATOM 632 O O . ARG A 1 82 ? 9.502 3.739 8.126 1.00 95.38 82 ARG A O 1
ATOM 639 N N . ALA A 1 83 ? 10.380 3.093 6.162 1.00 96.44 83 ALA A N 1
ATOM 640 C CA . ALA A 1 83 ? 9.144 2.483 5.682 1.00 96.44 83 ALA A CA 1
ATOM 641 C C . ALA A 1 83 ? 8.727 1.299 6.568 1.00 96.44 83 ALA A C 1
ATOM 643 O O . ALA A 1 83 ? 7.552 1.154 6.891 1.00 96.44 83 ALA A O 1
ATOM 644 N N . ARG A 1 84 ? 9.684 0.478 7.011 1.00 96.75 84 ARG A N 1
ATOM 645 C CA . ARG A 1 84 ? 9.440 -0.662 7.900 1.00 96.75 84 ARG A CA 1
ATOM 646 C C . ARG A 1 84 ? 8.898 -0.227 9.260 1.00 96.75 84 ARG A C 1
ATOM 648 O O . ARG A 1 84 ? 7.993 -0.887 9.764 1.00 96.75 84 ARG A O 1
ATOM 655 N N . ASP A 1 85 ? 9.421 0.851 9.838 1.00 97.12 85 ASP A N 1
ATOM 656 C CA . ASP A 1 85 ? 8.925 1.388 11.109 1.00 97.12 85 ASP A CA 1
ATOM 657 C C . ASP A 1 85 ? 7.467 1.854 10.984 1.00 97.12 85 ASP A C 1
ATOM 659 O O . ASP A 1 85 ? 6.634 1.474 11.805 1.00 97.12 85 ASP A O 1
ATOM 663 N N . THR A 1 86 ? 7.127 2.572 9.909 1.00 97.75 86 THR A N 1
ATOM 664 C CA . THR A 1 86 ? 5.739 2.973 9.622 1.00 97.75 86 THR A CA 1
ATOM 665 C C . THR A 1 86 ? 4.828 1.763 9.403 1.00 97.75 86 THR A C 1
ATOM 667 O O . THR A 1 86 ? 3.754 1.688 9.991 1.00 97.75 86 THR A O 1
ATOM 670 N N . LEU A 1 87 ? 5.259 0.766 8.622 1.00 97.69 87 LEU A N 1
ATOM 671 C CA . LEU A 1 87 ? 4.491 -0.470 8.418 1.00 97.69 87 LEU A CA 1
ATOM 672 C C . LEU A 1 87 ? 4.248 -1.220 9.734 1.00 97.69 87 LEU A C 1
ATOM 674 O O . LEU A 1 87 ? 3.169 -1.774 9.952 1.00 97.69 87 LEU A O 1
ATOM 678 N N . ARG A 1 88 ? 5.241 -1.230 10.628 1.00 97.69 88 ARG A N 1
ATOM 679 C CA . ARG A 1 88 ? 5.119 -1.823 11.959 1.00 97.69 88 ARG A CA 1
ATOM 680 C C . ARG A 1 88 ? 4.113 -1.064 12.821 1.00 97.69 88 ARG A C 1
ATOM 682 O O . ARG A 1 88 ? 3.297 -1.702 13.475 1.00 97.69 88 ARG A O 1
ATOM 689 N N . GLU A 1 89 ? 4.136 0.264 12.797 1.00 97.00 89 GLU A N 1
ATOM 690 C CA . GLU A 1 89 ? 3.154 1.088 13.503 1.00 97.00 89 GLU A CA 1
ATOM 691 C C . GLU A 1 89 ? 1.731 0.850 12.976 1.00 97.00 89 GLU A C 1
ATOM 693 O O . GLU A 1 89 ? 0.812 0.617 13.763 1.00 97.00 89 GLU A O 1
ATOM 698 N N . MET A 1 90 ? 1.551 0.822 11.651 1.00 96.94 90 MET A N 1
ATOM 699 C CA . MET A 1 90 ? 0.266 0.483 11.031 1.00 96.94 90 MET A CA 1
ATOM 700 C C . MET A 1 90 ? -0.228 -0.893 11.491 1.00 96.94 90 MET A C 1
ATOM 702 O O . MET A 1 90 ? -1.405 -1.048 11.815 1.00 96.94 90 MET A O 1
ATOM 706 N N . ARG A 1 91 ? 0.662 -1.892 11.564 1.00 96.88 91 ARG A N 1
ATOM 707 C CA . ARG A 1 91 ? 0.332 -3.235 12.066 1.00 96.88 91 ARG A CA 1
ATOM 708 C C . ARG A 1 91 ? -0.088 -3.204 13.528 1.00 96.88 91 ARG A C 1
ATOM 710 O O . ARG A 1 91 ? -1.113 -3.785 13.867 1.00 96.88 91 ARG A O 1
ATOM 717 N N . ASP A 1 92 ? 0.689 -2.543 14.380 1.00 96.75 92 ASP A N 1
ATOM 718 C CA . ASP A 1 92 ? 0.434 -2.481 15.822 1.00 96.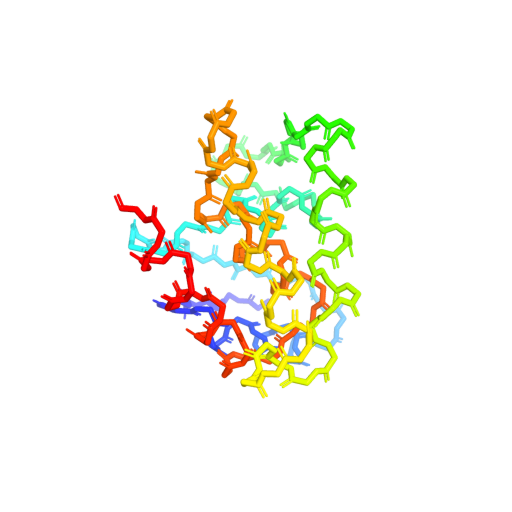75 92 ASP A CA 1
ATOM 719 C C . ASP A 1 92 ? -0.906 -1.780 16.130 1.00 96.75 92 ASP A C 1
ATOM 721 O O . ASP A 1 92 ? -1.533 -2.047 17.153 1.00 96.75 92 ASP A O 1
ATOM 725 N N . GLN A 1 93 ? -1.390 -0.944 15.206 1.00 95.50 93 GLN A N 1
ATOM 726 C CA . GLN A 1 93 ? -2.700 -0.289 15.250 1.00 95.50 93 GLN A CA 1
ATOM 727 C C . GLN A 1 93 ? -3.813 -1.058 14.509 1.00 95.50 93 GLN A C 1
ATOM 729 O O . GLN A 1 93 ? -4.945 -0.582 14.453 1.00 95.50 93 GLN A O 1
ATOM 734 N N . GLY A 1 94 ? -3.520 -2.224 13.923 1.00 94.69 94 GLY A N 1
ATOM 735 C CA . GLY A 1 94 ? -4.491 -3.042 13.186 1.00 94.69 94 GLY A CA 1
ATOM 736 C C . GLY A 1 94 ? -4.900 -2.491 11.814 1.00 94.69 94 GLY A C 1
ATOM 737 O O . GLY A 1 94 ? -5.936 -2.888 11.292 1.00 94.69 94 GLY A O 1
ATOM 738 N N . ARG A 1 95 ? -4.106 -1.581 11.233 1.00 94.88 95 ARG A N 1
ATOM 739 C CA . ARG A 1 95 ? -4.364 -0.895 9.949 1.00 94.88 95 ARG A CA 1
ATOM 740 C C . ARG A 1 95 ? -3.529 -1.425 8.779 1.00 94.88 95 ARG A C 1
ATOM 742 O O . ARG A 1 95 ? -3.674 -0.960 7.652 1.00 94.88 95 ARG A O 1
ATOM 749 N N . LEU A 1 96 ? -2.598 -2.351 9.025 1.00 95.50 96 LEU A N 1
ATOM 750 C CA . LEU A 1 96 ? -1.742 -2.883 7.964 1.00 95.50 96 LEU A CA 1
ATOM 751 C C . LEU A 1 96 ? -2.516 -3.875 7.088 1.00 95.50 96 LEU A C 1
ATOM 753 O O . LEU A 1 96 ? -2.659 -5.042 7.447 1.00 95.50 96 LEU A O 1
ATOM 757 N N . ASP A 1 97 ? -2.934 -3.419 5.909 1.00 94.00 97 ASP A N 1
ATOM 758 C CA . ASP A 1 97 ? -3.427 -4.278 4.835 1.00 94.00 97 ASP A CA 1
ATOM 759 C C . ASP A 1 97 ? -2.426 -4.347 3.673 1.00 94.00 97 ASP A C 1
ATOM 761 O O . ASP A 1 97 ? -2.092 -3.344 3.033 1.00 94.00 97 ASP A O 1
ATOM 765 N N . ARG A 1 98 ? -1.948 -5.561 3.384 1.00 93.38 98 ARG A N 1
ATOM 766 C CA . ARG A 1 98 ? -0.912 -5.815 2.374 1.00 93.38 98 ARG A CA 1
ATOM 767 C C . ARG A 1 98 ? -1.348 -5.363 0.981 1.00 93.38 98 ARG A C 1
ATOM 769 O O . ARG A 1 98 ? -0.570 -4.712 0.286 1.00 93.38 98 ARG A O 1
ATOM 776 N N . ALA A 1 99 ? -2.566 -5.710 0.569 1.00 91.62 99 ALA A N 1
ATOM 777 C CA . ALA A 1 99 ? -3.062 -5.409 -0.773 1.00 91.62 99 ALA A CA 1
ATOM 778 C C . ALA A 1 99 ? -3.240 -3.900 -0.987 1.00 91.62 99 ALA A C 1
ATOM 780 O O . ALA A 1 99 ? -2.890 -3.366 -2.042 1.00 91.62 99 ALA A O 1
ATOM 781 N N . THR A 1 100 ? -3.716 -3.199 0.041 1.00 94.44 100 THR A N 1
ATOM 782 C CA . THR A 1 100 ? -3.858 -1.744 0.039 1.00 94.44 100 THR A CA 1
ATOM 783 C C . THR A 1 100 ? -2.508 -1.050 -0.114 1.00 94.44 100 THR A C 1
ATOM 785 O O . THR A 1 100 ? -2.358 -0.188 -0.982 1.00 94.44 100 THR A O 1
ATOM 788 N N . VAL A 1 101 ? -1.500 -1.448 0.671 1.00 95.56 101 VAL A N 1
ATOM 789 C CA . VAL A 1 101 ? -0.162 -0.840 0.600 1.00 95.56 101 VAL A CA 1
ATOM 790 C C . VAL A 1 101 ? 0.491 -1.092 -0.759 1.00 95.56 101 VAL A C 1
ATOM 792 O O . VAL A 1 101 ? 0.926 -0.144 -1.416 1.00 95.56 101 VAL A O 1
ATOM 795 N N . LEU A 1 102 ? 0.552 -2.350 -1.207 1.00 93.38 102 LEU A N 1
ATOM 796 C CA . LEU A 1 102 ? 1.233 -2.701 -2.457 1.00 93.38 102 LEU A CA 1
ATOM 797 C C . LEU A 1 102 ? 0.530 -2.090 -3.674 1.00 93.38 102 LEU A C 1
ATOM 799 O O . LEU A 1 102 ? 1.194 -1.480 -4.513 1.00 93.38 102 LEU A O 1
ATOM 803 N N . GLY A 1 103 ? -0.802 -2.169 -3.735 1.00 91.06 103 GLY A N 1
ATOM 804 C CA . GLY A 1 103 ? -1.584 -1.557 -4.809 1.00 91.06 103 GLY A CA 1
ATOM 805 C C . GLY A 1 103 ? -1.409 -0.036 -4.872 1.00 91.06 103 GLY A C 1
ATOM 806 O O . GLY A 1 103 ? -1.215 0.515 -5.956 1.00 91.06 103 GLY A O 1
ATOM 807 N N . CYS A 1 104 ? -1.387 0.643 -3.720 1.00 94.19 104 CYS A N 1
ATOM 808 C CA . CYS A 1 104 ? -1.125 2.081 -3.663 1.00 94.19 104 CYS A CA 1
ATOM 809 C C . CYS A 1 104 ? 0.262 2.427 -4.233 1.00 94.19 104 CYS A C 1
ATOM 811 O O . CYS A 1 104 ? 0.398 3.336 -5.054 1.00 94.19 104 CYS A O 1
ATOM 813 N N . MET A 1 105 ? 1.300 1.668 -3.868 1.00 94.88 105 MET A N 1
ATOM 814 C CA . MET A 1 105 ? 2.652 1.912 -4.377 1.00 94.88 105 MET A CA 1
ATOM 815 C C . MET A 1 105 ? 2.779 1.651 -5.883 1.00 94.88 105 MET A C 1
ATOM 817 O O . MET A 1 105 ? 3.519 2.369 -6.562 1.00 94.88 105 MET A O 1
ATOM 821 N N . VAL A 1 106 ? 2.032 0.684 -6.424 1.00 89.88 106 VAL A N 1
ATOM 822 C CA . VAL A 1 106 ? 1.954 0.472 -7.877 1.00 89.88 106 VAL A CA 1
ATOM 823 C C . VAL A 1 106 ? 1.294 1.660 -8.573 1.00 89.88 106 VAL A C 1
ATOM 825 O O . VAL A 1 106 ? 1.828 2.149 -9.568 1.00 89.88 106 VAL A O 1
ATOM 828 N N . ALA A 1 107 ? 0.186 2.183 -8.036 1.00 89.50 107 ALA A N 1
ATOM 829 C CA . ALA A 1 107 ? -0.461 3.381 -8.582 1.00 89.50 107 ALA A CA 1
ATOM 830 C C . ALA A 1 107 ? 0.490 4.590 -8.607 1.00 89.50 107 ALA A C 1
ATOM 832 O O . ALA A 1 107 ? 0.493 5.371 -9.559 1.00 89.50 107 ALA A O 1
ATOM 833 N N . LYS A 1 108 ? 1.369 4.691 -7.603 1.00 91.50 108 LYS A N 1
ATOM 834 C CA . LYS A 1 108 ? 2.428 5.707 -7.510 1.00 91.50 108 LYS A CA 1
ATOM 835 C C . LYS A 1 108 ? 3.674 5.408 -8.364 1.00 91.50 108 LYS A C 1
ATOM 837 O O . LYS A 1 108 ? 4.698 6.065 -8.194 1.00 91.50 108 LYS A O 1
ATOM 842 N N . ARG A 1 109 ? 3.582 4.467 -9.314 1.00 88.25 109 ARG A N 1
ATOM 843 C CA . ARG A 1 109 ? 4.593 4.149 -10.343 1.00 88.25 109 ARG A CA 1
ATOM 844 C C . ARG A 1 109 ? 5.919 3.594 -9.816 1.00 88.25 109 ARG A C 1
ATOM 846 O O . ARG A 1 109 ? 6.956 3.742 -10.464 1.00 88.25 109 ARG A O 1
ATOM 853 N N . HIS A 1 110 ? 5.906 2.919 -8.671 1.00 89.00 110 HIS A N 1
ATOM 854 C CA . HIS A 1 110 ? 7.073 2.147 -8.240 1.00 89.00 110 HIS A CA 1
ATOM 855 C C . HIS A 1 110 ? 7.290 0.922 -9.135 1.00 89.00 110 HIS A C 1
ATOM 857 O O . HIS A 1 110 ? 6.342 0.303 -9.615 1.00 89.00 110 HIS A O 1
ATOM 863 N N . SER A 1 111 ? 8.556 0.562 -9.361 1.00 86.62 111 SER A N 1
ATOM 864 C CA . SER A 1 111 ? 8.899 -0.588 -10.205 1.00 86.62 111 SER A CA 1
ATOM 865 C C . SER A 1 111 ? 8.424 -1.904 -9.581 1.00 86.62 111 SER A C 1
ATOM 867 O O . SER A 1 111 ? 8.427 -2.048 -8.360 1.00 86.62 111 SER A O 1
ATOM 869 N N . GLY A 1 112 ? 8.103 -2.907 -10.401 1.00 84.31 112 GLY A N 1
ATOM 870 C CA . GLY A 1 112 ? 7.706 -4.227 -9.897 1.00 84.31 112 GLY A CA 1
ATOM 871 C C . GLY A 1 112 ? 8.736 -4.877 -8.963 1.00 84.31 112 GLY A C 1
ATOM 872 O O . GLY A 1 112 ? 8.357 -5.560 -8.017 1.00 84.31 112 GLY A O 1
ATOM 873 N N . GLU A 1 113 ? 10.031 -4.621 -9.179 1.00 88.25 113 GLU A N 1
ATOM 874 C CA . GLU A 1 113 ? 11.085 -5.075 -8.264 1.00 88.25 113 GLU A CA 1
ATOM 875 C C . GLU A 1 113 ? 10.991 -4.360 -6.909 1.00 88.25 113 GLU A C 1
ATOM 877 O O . GLU A 1 113 ? 11.017 -5.014 -5.870 1.00 88.25 113 GLU A O 1
ATOM 882 N N . SER A 1 114 ? 10.794 -3.037 -6.905 1.00 91.31 114 SER A N 1
ATOM 883 C CA . SER A 1 114 ? 10.573 -2.254 -5.680 1.00 91.31 114 SER A CA 1
ATOM 884 C C . SER A 1 114 ? 9.370 -2.775 -4.890 1.00 91.31 114 SER A C 1
ATOM 886 O O . SER A 1 114 ? 9.451 -2.981 -3.681 1.00 91.31 114 SER A O 1
ATOM 888 N N . ILE A 1 115 ? 8.258 -3.038 -5.582 1.00 92.19 115 ILE A N 1
ATOM 889 C CA . ILE A 1 115 ? 7.035 -3.579 -4.978 1.00 92.19 115 ILE A CA 1
ATOM 890 C C . ILE A 1 115 ? 7.288 -4.962 -4.377 1.00 92.19 115 ILE A C 1
ATOM 892 O O . ILE A 1 115 ? 6.832 -5.244 -3.272 1.00 92.19 115 ILE A O 1
ATOM 896 N N . TYR A 1 116 ? 8.064 -5.809 -5.053 1.00 90.50 116 TYR A N 1
ATOM 897 C CA . TYR A 1 116 ? 8.440 -7.124 -4.539 1.00 90.50 116 TYR A CA 1
ATOM 898 C C . TYR A 1 116 ? 9.309 -7.040 -3.271 1.00 90.50 116 TYR A C 1
ATOM 900 O O . TYR A 1 116 ? 9.108 -7.809 -2.328 1.00 90.50 116 TYR A O 1
ATOM 908 N N . GLN A 1 117 ? 10.241 -6.085 -3.195 1.00 92.12 117 GLN A N 1
ATOM 909 C CA . GLN A 1 117 ? 11.035 -5.845 -1.980 1.00 92.12 117 GLN A CA 1
ATOM 910 C C . GLN A 1 117 ? 10.178 -5.312 -0.823 1.00 92.12 117 GLN A C 1
ATOM 912 O O . GLN A 1 117 ? 10.345 -5.729 0.330 1.00 92.12 117 GLN A O 1
ATOM 917 N N . LEU A 1 118 ? 9.220 -4.433 -1.120 1.00 94.69 118 LEU A N 1
ATOM 918 C CA . LEU A 1 118 ? 8.262 -3.950 -0.131 1.00 94.69 118 LEU A CA 1
ATOM 919 C C . LEU A 1 118 ? 7.360 -5.082 0.373 1.00 94.69 118 LEU A C 1
ATOM 921 O O . LEU A 1 118 ? 7.177 -5.218 1.580 1.00 94.69 118 LEU A O 1
ATOM 925 N N . ALA A 1 119 ? 6.872 -5.944 -0.522 1.00 93.56 119 ALA A N 1
ATOM 926 C CA . ALA A 1 119 ? 6.060 -7.105 -0.172 1.00 93.56 119 ALA A CA 1
ATOM 927 C C . ALA A 1 119 ? 6.782 -8.022 0.822 1.00 93.56 119 ALA A C 1
ATOM 929 O O . ALA A 1 119 ? 6.230 -8.330 1.871 1.00 93.56 119 ALA A O 1
ATOM 930 N N . LYS A 1 120 ? 8.060 -8.348 0.576 1.00 93.00 120 LYS A N 1
ATOM 931 C CA . LYS A 1 120 ? 8.883 -9.113 1.532 1.00 93.00 120 LYS A CA 1
ATOM 932 C C . LYS A 1 120 ? 8.986 -8.448 2.901 1.00 93.00 120 LYS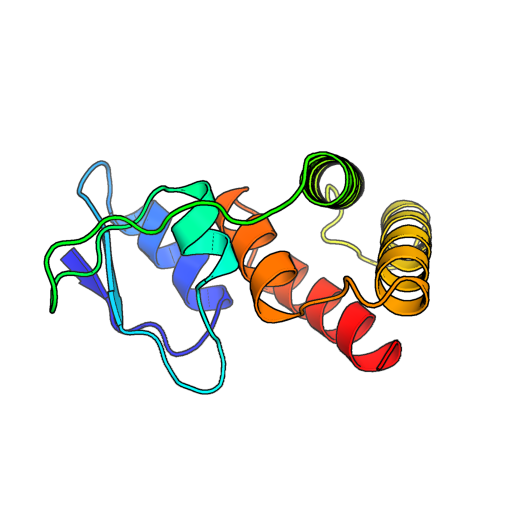 A C 1
ATOM 934 O O . LYS A 1 120 ? 9.052 -9.132 3.917 1.00 93.00 120 LYS A O 1
ATOM 939 N N . THR A 1 121 ? 9.050 -7.118 2.922 1.00 94.06 121 THR A N 1
ATOM 940 C CA . THR A 1 121 ? 9.136 -6.343 4.164 1.00 94.06 121 THR A CA 1
ATOM 941 C C . THR A 1 121 ? 7.829 -6.436 4.950 1.00 94.06 121 THR A C 1
ATOM 943 O O . THR A 1 121 ? 7.875 -6.634 6.160 1.00 94.06 121 THR A O 1
ATOM 946 N N . ILE A 1 122 ? 6.681 -6.349 4.270 1.00 95.00 122 ILE A N 1
ATOM 947 C CA . ILE A 1 122 ? 5.347 -6.521 4.866 1.00 95.00 122 ILE A CA 1
ATOM 948 C C . ILE A 1 122 ? 5.164 -7.954 5.373 1.00 95.00 122 ILE A C 1
ATOM 950 O O . ILE A 1 122 ? 4.782 -8.144 6.524 1.00 95.00 122 ILE A O 1
ATOM 954 N N . ASP A 1 123 ? 5.498 -8.951 4.552 1.00 92.94 123 ASP A N 1
ATOM 955 C CA . ASP A 1 123 ? 5.345 -10.373 4.881 1.00 92.94 123 ASP A CA 1
ATOM 956 C C . ASP A 1 123 ? 6.209 -10.770 6.098 1.00 92.94 123 ASP A C 1
ATOM 958 O O . ASP A 1 123 ? 5.835 -11.644 6.870 1.00 92.94 123 ASP A O 1
ATOM 962 N N . ALA A 1 124 ? 7.345 -10.097 6.322 1.00 93.12 124 ALA A N 1
ATOM 963 C CA . ALA A 1 124 ? 8.195 -10.298 7.499 1.00 93.12 124 ALA A CA 1
ATOM 964 C C . ALA A 1 124 ? 7.672 -9.626 8.789 1.00 93.12 124 ALA A C 1
ATOM 966 O O . ALA A 1 124 ? 8.277 -9.794 9.852 1.00 93.12 124 ALA A O 1
ATOM 967 N N . LEU A 1 125 ? 6.619 -8.806 8.700 1.00 90.88 125 LEU A N 1
ATOM 968 C CA . LEU A 1 125 ? 5.986 -8.134 9.840 1.00 90.88 125 LEU A CA 1
ATOM 969 C C . LEU A 1 125 ? 4.702 -8.830 10.315 1.00 90.88 125 LEU A C 1
ATOM 971 O O . LEU A 1 125 ? 4.249 -8.498 11.417 1.00 90.88 125 LEU A O 1
ATOM 975 N N . GLN A 1 126 ? 4.138 -9.732 9.504 1.00 75.69 126 GLN A N 1
ATOM 976 C CA . GLN A 1 126 ? 2.967 -10.562 9.817 1.00 75.69 126 GLN A CA 1
ATOM 977 C C . GLN A 1 126 ? 3.343 -11.738 10.724 1.00 75.69 126 GLN A C 1
ATOM 979 O O . GLN A 1 126 ? 2.515 -12.058 11.605 1.00 75.69 126 GLN A O 1
#

Sequence (126 aa):
MLVYLPDYKLMGMAADYAQGSSPVEVEHRMDPLIGWAMEVGARNLLINESTVDTRTASELTDLEFIHANGNNGWARGFGQDRARDTLREMRDQGRLDRATVLGCMVAKRHSGESIYQLAKTIDALQ

pLDDT: mean 84.07, std 14.59, range [43.41, 97.94]